Protein AF-A0A7R7VFK6-F1 (afdb_monomer_lite)

Radius of gyration: 16.65 Å; chains: 1; bounding box: 48×35×41 Å

Structure (mmCIF, N/CA/C/O backbone):
data_AF-A0A7R7VFK6-F1
#
_entry.id   AF-A0A7R7VFK6-F1
#
loop_
_atom_site.group_PDB
_atom_site.id
_atom_site.type_symbol
_atom_site.label_atom_id
_atom_site.label_alt_id
_atom_site.label_comp_id
_atom_site.label_asym_id
_atom_site.label_entity_id
_atom_site.label_seq_id
_atom_site.pdbx_PDB_ins_code
_atom_site.Cartn_x
_atom_site.Cartn_y
_atom_site.Cartn_z
_atom_site.occupancy
_atom_site.B_iso_or_equiv
_atom_site.auth_seq_id
_atom_site.auth_comp_id
_atom_site.auth_asym_id
_atom_site.auth_atom_id
_atom_site.pdbx_PDB_model_num
ATOM 1 N N . MET A 1 1 ? -20.010 -0.403 6.940 1.00 90.31 1 MET A N 1
ATOM 2 C CA . MET A 1 1 ? -19.259 -1.648 7.236 1.00 90.31 1 MET A CA 1
ATOM 3 C C . MET A 1 1 ? -19.795 -2.340 8.486 1.00 90.31 1 MET A C 1
ATOM 5 O O . MET A 1 1 ? -20.367 -3.410 8.337 1.00 90.31 1 MET A O 1
ATOM 9 N N . LEU A 1 2 ? -19.713 -1.726 9.674 1.00 92.31 2 LEU A N 1
ATOM 10 C CA . LEU A 1 2 ? -20.151 -2.346 10.939 1.00 92.31 2 LEU A CA 1
ATOM 11 C C . LEU A 1 2 ? -21.608 -2.842 10.951 1.00 92.31 2 LEU A C 1
ATOM 13 O O . LEU A 1 2 ? -21.855 -3.972 11.356 1.00 92.31 2 LEU A O 1
ATOM 17 N N . LEU A 1 3 ? -22.561 -2.043 10.452 1.00 93.56 3 LEU A N 1
ATOM 18 C CA . LEU A 1 3 ? -23.987 -2.422 10.399 1.00 93.56 3 LEU A CA 1
ATOM 19 C C . LEU A 1 3 ? -24.269 -3.663 9.533 1.00 93.56 3 LEU A C 1
ATOM 21 O O . LEU A 1 3 ? -25.333 -4.258 9.637 1.00 93.56 3 LEU A O 1
ATOM 25 N N . HIS A 1 4 ? -23.312 -4.059 8.693 1.00 95.62 4 HIS A N 1
ATOM 26 C CA . HIS A 1 4 ? -23.386 -5.257 7.858 1.00 95.62 4 HIS A CA 1
ATOM 27 C C . HIS A 1 4 ? -22.529 -6.412 8.408 1.00 95.62 4 HIS A C 1
ATOM 29 O O . HIS A 1 4 ? -22.260 -7.364 7.686 1.00 95.62 4 HIS A O 1
ATOM 35 N N . GLY A 1 5 ? -22.071 -6.332 9.664 1.00 96.00 5 GLY A N 1
ATOM 36 C CA . GLY A 1 5 ? -21.340 -7.407 10.346 1.00 96.00 5 GLY A CA 1
ATOM 37 C C . GLY A 1 5 ? -19.836 -7.476 10.055 1.00 96.00 5 GLY A C 1
ATOM 38 O O . GLY A 1 5 ? -19.149 -8.329 10.613 1.00 96.00 5 GLY A O 1
ATOM 39 N N . PHE A 1 6 ? -19.288 -6.581 9.228 1.00 96.81 6 PHE A N 1
ATOM 40 C CA . PHE A 1 6 ? -17.844 -6.520 8.986 1.00 96.81 6 PHE A CA 1
ATOM 41 C C . PHE A 1 6 ? -17.148 -5.821 10.150 1.00 96.81 6 PHE A C 1
ATOM 43 O O . PHE A 1 6 ? -17.307 -4.614 10.330 1.00 96.81 6 PHE A O 1
ATOM 50 N N . THR A 1 7 ? -16.373 -6.578 10.922 1.00 95.50 7 THR A N 1
ATOM 51 C CA . THR A 1 7 ? -15.690 -6.101 12.137 1.00 95.50 7 THR A CA 1
ATOM 52 C C . THR A 1 7 ? -14.202 -5.827 11.934 1.00 95.50 7 THR A C 1
ATOM 54 O O . THR A 1 7 ? -13.598 -5.124 12.742 1.00 95.50 7 THR A O 1
ATOM 57 N N . ILE A 1 8 ? -13.606 -6.344 10.856 1.00 94.88 8 ILE A N 1
ATOM 58 C CA . ILE A 1 8 ? -12.200 -6.143 10.492 1.00 94.88 8 ILE A CA 1
ATOM 59 C C . ILE A 1 8 ? -12.129 -5.855 8.995 1.00 94.88 8 ILE A C 1
ATOM 61 O O . ILE A 1 8 ? -12.734 -6.575 8.200 1.00 94.88 8 ILE A O 1
ATOM 65 N N . VAL A 1 9 ? -11.381 -4.823 8.610 1.00 95.44 9 VAL A N 1
ATOM 66 C CA . VAL A 1 9 ? -11.182 -4.436 7.210 1.00 95.44 9 VAL A CA 1
ATOM 67 C C . VAL A 1 9 ? -9.706 -4.182 6.942 1.00 95.44 9 VAL A C 1
ATOM 69 O O . VAL A 1 9 ? -8.994 -3.610 7.765 1.00 95.44 9 VAL A O 1
ATOM 72 N N . ARG A 1 10 ? -9.251 -4.629 5.771 1.00 95.25 10 ARG A N 1
ATOM 73 C CA . ARG A 1 10 ? -7.906 -4.369 5.268 1.00 95.25 10 ARG A CA 1
ATOM 74 C C . ARG A 1 10 ? -7.982 -3.338 4.143 1.00 95.25 10 ARG A C 1
ATOM 76 O O . ARG A 1 10 ? -8.373 -3.688 3.032 1.00 95.25 10 ARG A O 1
ATOM 83 N N . ASP A 1 11 ? -7.622 -2.098 4.444 1.00 93.31 11 ASP A N 1
ATOM 84 C CA . ASP A 1 11 ? -7.592 -0.995 3.485 1.00 93.31 11 ASP A CA 1
ATOM 85 C C . ASP A 1 11 ? -6.361 -1.100 2.580 1.00 93.31 11 ASP A C 1
ATOM 87 O O . ASP A 1 11 ? -5.235 -1.199 3.063 1.00 93.31 11 ASP A O 1
ATOM 91 N N . THR A 1 12 ? -6.569 -1.104 1.263 1.00 91.44 12 THR A N 1
ATOM 92 C CA . THR A 1 12 ? -5.509 -1.323 0.266 1.00 91.44 12 THR A CA 1
ATOM 93 C C . THR A 1 12 ? -5.032 -0.042 -0.414 1.00 91.44 12 THR A C 1
ATOM 95 O O . THR A 1 12 ? -4.520 -0.115 -1.531 1.00 91.44 12 THR A O 1
ATOM 98 N N . GLY A 1 13 ? -5.219 1.114 0.214 1.00 84.88 13 GLY A N 1
ATOM 99 C CA . GLY A 1 13 ? -4.848 2.401 -0.352 1.00 84.88 13 GLY A CA 1
ATOM 100 C C . GLY A 1 13 ? -5.906 3.438 -0.027 1.00 84.88 13 GLY A C 1
ATOM 101 O O . GLY A 1 13 ? -6.996 3.377 -0.588 1.00 84.88 13 GLY A O 1
ATOM 102 N N . GLY A 1 14 ? -5.568 4.402 0.826 1.00 85.69 14 GLY A N 1
ATOM 103 C CA . GLY A 1 14 ? -6.454 5.512 1.169 1.00 85.69 14 GLY A CA 1
ATOM 104 C C . GLY A 1 14 ? -6.503 5.801 2.661 1.00 85.69 14 GLY A C 1
ATOM 105 O O . GLY A 1 14 ? -6.243 6.940 3.043 1.00 85.69 14 GLY A O 1
ATOM 106 N N . ALA A 1 15 ? -6.808 4.796 3.486 1.00 89.62 15 ALA A N 1
ATOM 107 C CA . ALA A 1 15 ? -6.868 4.981 4.932 1.00 89.62 15 ALA A CA 1
ATOM 108 C C . ALA A 1 15 ? -5.469 5.240 5.505 1.00 89.62 15 ALA A C 1
ATOM 110 O O . ALA A 1 15 ? -4.514 4.517 5.209 1.00 89.62 15 ALA A O 1
ATOM 111 N N . ASP A 1 16 ? -5.368 6.259 6.350 1.00 89.75 16 ASP A N 1
ATOM 112 C CA . ASP A 1 16 ? -4.149 6.625 7.056 1.00 89.75 16 ASP A CA 1
ATOM 113 C C . ASP A 1 16 ? -4.207 6.209 8.534 1.00 89.75 16 ASP A C 1
ATOM 115 O O . ASP A 1 16 ? -5.203 5.677 9.041 1.00 89.75 16 ASP A O 1
ATOM 119 N N . THR A 1 17 ? -3.091 6.427 9.228 1.00 92.50 17 THR A N 1
ATOM 120 C CA . THR A 1 17 ? -2.969 6.121 10.654 1.00 92.50 17 THR A CA 1
ATOM 121 C C . THR A 1 17 ? -3.965 6.919 11.490 1.00 92.50 17 THR A C 1
ATOM 123 O O . THR A 1 17 ? -4.551 6.346 12.405 1.00 92.50 17 THR A O 1
ATOM 126 N N . ALA A 1 18 ? -4.246 8.174 11.126 1.00 92.94 18 ALA A N 1
ATOM 127 C CA . ALA A 1 18 ? -5.200 9.013 11.845 1.00 92.94 18 ALA A CA 1
ATOM 128 C C . ALA A 1 18 ? -6.621 8.426 11.813 1.00 92.94 18 ALA A C 1
ATOM 130 O O . ALA A 1 18 ? -7.289 8.370 12.844 1.00 92.94 18 ALA A O 1
ATOM 131 N N . LEU A 1 19 ? -7.081 7.917 10.662 1.00 93.06 19 LEU A N 1
ATOM 132 C CA . LEU A 1 19 ? -8.379 7.246 10.567 1.00 93.06 19 LEU A CA 1
ATOM 133 C C . LEU A 1 19 ? -8.418 5.954 11.394 1.00 93.06 19 LEU A C 1
ATOM 135 O O . LEU A 1 19 ? -9.415 5.680 12.066 1.00 93.06 19 LEU A O 1
ATOM 139 N N . ARG A 1 20 ? -7.344 5.154 11.359 1.00 94.44 20 ARG A N 1
ATOM 140 C CA . ARG A 1 20 ? -7.237 3.931 12.172 1.00 94.44 20 ARG A CA 1
ATOM 141 C C . ARG A 1 20 ? -7.298 4.253 13.666 1.00 94.44 20 ARG A C 1
ATOM 143 O O . ARG A 1 20 ? -8.027 3.575 14.386 1.00 94.44 20 ARG A O 1
ATOM 150 N N . GLU A 1 21 ? -6.560 5.264 14.113 1.00 95.62 21 GLU A N 1
ATOM 151 C CA . GLU A 1 21 ? -6.517 5.709 15.510 1.00 95.62 21 GLU A CA 1
ATOM 152 C C . GLU A 1 21 ? -7.866 6.265 15.960 1.00 95.62 21 GLU A C 1
ATOM 154 O O . GLU A 1 21 ? -8.398 5.804 16.964 1.00 95.62 21 GLU A O 1
ATOM 159 N N . ALA A 1 22 ? -8.502 7.130 15.165 1.00 96.44 22 ALA A N 1
ATOM 160 C CA . ALA A 1 22 ? -9.825 7.663 15.483 1.00 96.44 22 ALA A CA 1
ATOM 161 C C . ALA A 1 22 ? -10.890 6.561 15.647 1.00 96.44 22 ALA A C 1
ATOM 163 O O . ALA A 1 22 ? -11.784 6.673 16.489 1.00 96.44 22 ALA A O 1
ATOM 164 N N . ILE A 1 23 ? -10.801 5.476 14.869 1.00 95.88 23 ILE A N 1
ATOM 165 C CA . ILE A 1 23 ? -11.674 4.306 15.042 1.00 95.88 23 ILE A CA 1
ATOM 166 C C . ILE A 1 23 ? -11.285 3.503 16.291 1.00 95.88 23 ILE A C 1
ATOM 168 O O . ILE A 1 23 ? -12.166 3.081 17.039 1.00 95.88 23 ILE A O 1
ATOM 172 N N . ALA A 1 24 ? -9.989 3.289 16.533 1.00 94.62 24 ALA A N 1
ATOM 173 C CA . ALA A 1 24 ? -9.497 2.534 17.687 1.00 94.62 24 ALA A CA 1
ATOM 174 C C . ALA A 1 24 ? -9.820 3.218 19.028 1.00 94.62 24 ALA A C 1
ATOM 176 O O . ALA A 1 24 ? -10.132 2.537 20.002 1.00 94.62 24 ALA A O 1
ATOM 177 N N . GLU A 1 25 ? -9.800 4.550 19.060 1.00 96.94 25 GLU A N 1
ATOM 178 C CA . GLU A 1 25 ? -10.171 5.383 20.209 1.00 96.94 25 GLU A CA 1
ATOM 179 C C . GLU A 1 25 ? -11.693 5.542 20.372 1.00 96.94 25 GLU A C 1
ATOM 181 O O . GLU A 1 25 ? -12.162 6.100 21.362 1.00 96.94 25 GLU A O 1
ATOM 186 N N . GLY A 1 26 ? -12.487 5.050 19.415 1.00 95.19 26 GLY A N 1
ATOM 187 C CA . GLY A 1 26 ? -13.947 5.140 19.449 1.00 95.19 26 GLY A CA 1
ATOM 188 C C . GLY A 1 26 ? -14.509 6.520 19.095 1.00 95.19 26 GLY A C 1
ATOM 189 O O . GLY A 1 26 ? -15.702 6.750 19.290 1.00 95.19 26 GLY A O 1
ATOM 190 N N . LEU A 1 27 ? -13.690 7.426 18.545 1.00 96.75 27 LEU A N 1
ATOM 191 C CA . LEU A 1 27 ? -14.131 8.740 18.060 1.00 96.75 27 LEU A CA 1
ATOM 192 C C . LEU A 1 27 ? -15.043 8.613 16.833 1.00 96.75 27 LEU A C 1
ATOM 194 O O . LEU A 1 27 ? -15.953 9.419 16.641 1.00 96.75 27 LEU A O 1
ATOM 198 N N . ILE A 1 28 ? -14.803 7.595 16.000 1.00 94.38 28 ILE A N 1
ATOM 199 C CA . ILE A 1 28 ? -15.599 7.286 14.809 1.00 94.38 28 ILE A CA 1
ATOM 200 C C . ILE A 1 28 ? -16.004 5.805 14.852 1.00 94.38 28 ILE A C 1
ATOM 202 O O . ILE A 1 28 ? -15.135 4.942 14.983 1.00 94.38 28 ILE A O 1
ATOM 206 N N . PRO A 1 29 ? -17.296 5.458 14.690 1.00 94.62 29 PRO A N 1
ATOM 207 C CA . PRO A 1 29 ? -17.708 4.061 14.627 1.00 94.62 29 PRO A CA 1
ATOM 208 C C . PRO A 1 29 ? -17.189 3.406 13.338 1.00 94.62 29 PRO A C 1
ATOM 210 O O . PRO A 1 29 ? -17.646 3.715 12.236 1.00 94.62 29 PRO A O 1
ATOM 213 N N . GLY A 1 30 ? -16.267 2.453 13.470 1.00 94.81 30 GLY A N 1
ATOM 214 C CA . GLY A 1 30 ? -15.690 1.729 12.338 1.00 94.81 30 GLY A CA 1
ATOM 215 C C . GLY A 1 30 ? -15.188 0.325 12.694 1.00 94.81 30 GLY A C 1
ATOM 216 O O . GLY A 1 30 ? -15.027 -0.001 13.870 1.00 94.81 30 GLY A O 1
ATOM 217 N N . PRO A 1 31 ? -14.979 -0.546 11.691 1.00 96.31 31 PRO A N 1
ATOM 218 C CA . PRO A 1 31 ? -14.312 -1.826 11.903 1.00 96.31 31 PRO A CA 1
ATOM 219 C C . PRO A 1 31 ? -12.839 -1.609 12.246 1.00 96.31 31 PRO A C 1
ATOM 221 O O . PRO A 1 31 ? -12.244 -0.606 11.860 1.00 96.31 31 PRO A O 1
ATOM 224 N N . ARG A 1 32 ? -12.209 -2.597 12.883 1.00 95.31 32 ARG A N 1
ATOM 225 C CA . ARG A 1 32 ? -10.760 -2.579 13.095 1.00 95.31 32 ARG A CA 1
ATOM 226 C C . ARG A 1 32 ? -10.037 -2.551 11.747 1.00 95.31 32 ARG A C 1
ATOM 228 O O . ARG A 1 32 ? -10.265 -3.431 10.912 1.00 95.31 32 ARG A O 1
ATOM 235 N N . LEU A 1 33 ? -9.170 -1.560 11.551 1.00 94.44 33 LEU A N 1
ATOM 236 C CA . LEU A 1 33 ? -8.465 -1.345 10.290 1.00 94.44 33 LEU A CA 1
ATOM 237 C C . LEU A 1 33 ? -7.042 -1.901 10.322 1.00 94.44 33 LEU A C 1
ATOM 239 O O . LEU A 1 33 ? -6.300 -1.675 11.274 1.00 94.44 33 LEU A O 1
ATOM 243 N N . PHE A 1 34 ? -6.673 -2.572 9.233 1.00 94.69 34 PHE A N 1
ATOM 244 C CA . PHE A 1 34 ? -5.288 -2.759 8.812 1.00 94.69 34 PHE A CA 1
ATOM 245 C C . PHE A 1 34 ? -5.064 -1.934 7.553 1.00 94.69 34 PHE A C 1
ATOM 247 O O . PHE A 1 34 ? -5.797 -2.122 6.581 1.00 94.69 34 PHE A O 1
ATOM 254 N N . ILE A 1 35 ? -4.077 -1.050 7.551 1.00 93.94 35 ILE A N 1
ATOM 255 C CA . ILE A 1 35 ? -3.916 -0.043 6.498 1.00 93.94 35 ILE A CA 1
ATOM 256 C C . ILE A 1 35 ? -2.660 -0.288 5.666 1.00 93.94 35 ILE A C 1
ATOM 258 O O . ILE A 1 35 ? -1.627 -0.707 6.188 1.00 93.94 35 ILE A O 1
ATOM 262 N N . ALA A 1 36 ? -2.748 -0.016 4.364 1.00 90.38 36 ALA A N 1
ATOM 263 C CA . ALA A 1 36 ? -1.589 0.008 3.475 1.00 90.38 36 ALA A CA 1
ATOM 264 C C . ALA A 1 36 ? -0.923 1.389 3.371 1.00 90.38 36 ALA A C 1
ATOM 266 O O . ALA A 1 36 ? 0.137 1.494 2.761 1.00 90.38 36 ALA A O 1
ATOM 267 N N . GLY A 1 37 ? -1.565 2.441 3.893 1.00 89.81 37 GLY A N 1
ATOM 268 C CA . GLY A 1 37 ? -1.216 3.818 3.554 1.00 89.81 37 GLY A CA 1
ATOM 269 C C . GLY A 1 37 ? -1.549 4.098 2.089 1.00 89.81 37 GLY A C 1
ATOM 270 O O . GLY A 1 37 ? -2.694 3.927 1.657 1.00 89.81 37 GLY A O 1
ATOM 271 N N . LYS A 1 38 ? -0.554 4.505 1.302 1.00 91.00 38 LYS A N 1
ATOM 272 C CA . LYS A 1 38 ? -0.663 4.640 -0.156 1.00 91.00 38 LYS A CA 1
ATOM 273 C C . LYS A 1 38 ? -0.168 3.375 -0.854 1.00 91.00 38 LYS A C 1
ATOM 275 O O . LYS A 1 38 ? 0.930 2.889 -0.600 1.00 91.00 38 LYS A O 1
ATOM 280 N N . ALA A 1 39 ? -0.941 2.875 -1.817 1.00 91.50 39 ALA A N 1
ATOM 281 C CA . ALA A 1 39 ? -0.458 1.821 -2.704 1.00 91.50 39 ALA A CA 1
ATOM 282 C C . ALA A 1 39 ? 0.709 2.321 -3.578 1.00 91.50 39 ALA A C 1
ATOM 284 O O . ALA A 1 39 ? 0.761 3.491 -3.945 1.00 91.50 39 ALA A O 1
ATOM 285 N N . LEU A 1 40 ? 1.631 1.441 -3.954 1.00 91.94 40 LEU A N 1
ATOM 286 C CA . LEU A 1 40 ? 2.748 1.775 -4.836 1.00 91.94 40 LEU A CA 1
ATOM 287 C C . LEU A 1 40 ? 2.393 1.448 -6.286 1.00 91.94 40 LEU A C 1
ATOM 289 O O . LEU A 1 40 ? 1.930 0.344 -6.588 1.00 91.94 40 LEU A O 1
ATOM 293 N N . SER A 1 41 ? 2.622 2.400 -7.184 1.00 91.12 41 SER A N 1
ATOM 294 C CA . SER A 1 41 ? 2.405 2.261 -8.625 1.00 91.12 41 SER A CA 1
ATOM 295 C C . SER A 1 41 ? 3.606 2.799 -9.395 1.00 91.12 41 SER A C 1
ATOM 297 O O . SER A 1 41 ? 4.265 3.727 -8.940 1.00 91.12 41 SER A O 1
ATOM 299 N N . GLN A 1 42 ? 3.873 2.265 -10.583 1.00 89.12 42 GLN A N 1
ATOM 300 C CA . GLN A 1 42 ? 4.818 2.885 -11.515 1.00 89.12 42 GLN A CA 1
ATOM 301 C C . GLN A 1 42 ? 4.162 4.053 -12.270 1.00 89.12 42 GLN A C 1
ATOM 303 O O . GLN A 1 42 ? 2.933 4.195 -12.263 1.00 89.12 42 GLN A O 1
ATOM 308 N N . THR A 1 43 ? 4.971 4.864 -12.954 1.00 87.94 43 THR A N 1
ATOM 309 C CA . THR A 1 43 ? 4.479 5.889 -13.891 1.00 87.94 43 THR A CA 1
ATOM 310 C C . THR A 1 43 ? 3.669 5.241 -15.014 1.00 87.94 43 THR A C 1
ATOM 312 O O . THR A 1 43 ? 4.088 4.234 -15.582 1.00 87.94 43 THR A O 1
ATOM 315 N N . GLY A 1 44 ? 2.497 5.801 -15.319 1.00 83.31 44 GLY A N 1
ATOM 316 C CA . GLY A 1 44 ? 1.531 5.214 -16.255 1.00 83.31 44 GLY A CA 1
ATOM 317 C C . GLY A 1 44 ? 0.878 3.922 -15.747 1.00 83.31 44 GLY A C 1
ATOM 318 O O . GLY A 1 44 ? 0.205 3.235 -16.510 1.00 83.31 44 GLY A O 1
ATOM 319 N N . GLY A 1 45 ? 1.100 3.567 -14.478 1.00 83.38 45 GLY A N 1
ATOM 320 C CA . GLY A 1 45 ? 0.544 2.377 -13.850 1.00 83.38 45 GLY A CA 1
ATOM 321 C C . GLY A 1 45 ? -0.883 2.564 -13.333 1.00 83.38 45 GLY A C 1
ATOM 322 O O . GLY A 1 45 ? -1.498 3.618 -13.466 1.00 83.38 45 GLY A O 1
ATOM 323 N N . HIS A 1 46 ? -1.422 1.531 -12.686 1.00 85.50 46 HIS A N 1
ATOM 324 C CA . HIS A 1 46 ? -2.820 1.503 -12.249 1.00 85.50 46 HIS A CA 1
ATOM 325 C C . HIS A 1 46 ? -3.121 2.549 -11.162 1.00 85.50 46 HIS A C 1
ATOM 327 O O . HIS A 1 46 ? -4.232 3.065 -11.099 1.00 85.50 46 HIS A O 1
ATOM 333 N N . GLY A 1 47 ? -2.137 2.892 -10.330 1.00 80.19 47 GLY A N 1
ATOM 334 C CA . GLY A 1 47 ? -2.259 3.946 -9.321 1.00 80.19 47 GLY A CA 1
ATOM 335 C C . GLY A 1 47 ? -1.832 5.334 -9.805 1.00 80.19 47 GLY A C 1
ATOM 336 O O . GLY A 1 47 ? -1.789 6.259 -8.997 1.00 80.19 47 GLY A O 1
ATOM 337 N N . ASP A 1 48 ? -1.484 5.486 -11.084 1.00 82.69 48 ASP A N 1
ATOM 338 C CA . ASP A 1 48 ? -1.119 6.771 -11.669 1.00 82.69 48 ASP A CA 1
ATOM 339 C C . ASP A 1 48 ? -2.331 7.410 -12.356 1.00 82.69 48 ASP A C 1
ATOM 341 O O . ASP A 1 48 ? -2.654 7.120 -13.507 1.00 82.69 48 ASP A O 1
ATOM 345 N N . PHE A 1 49 ? -3.019 8.281 -11.620 1.00 75.38 49 PHE A N 1
ATOM 346 C CA . PHE A 1 49 ? -4.223 8.969 -12.091 1.00 75.38 49 PHE A CA 1
ATOM 347 C C . PHE A 1 49 ? -3.932 10.274 -12.844 1.00 75.38 49 PHE A C 1
ATOM 349 O O . PHE A 1 49 ? -4.856 11.037 -13.122 1.00 75.38 49 PHE A O 1
ATOM 356 N N . ARG A 1 50 ? -2.664 10.563 -13.160 1.00 73.06 50 ARG A N 1
ATOM 357 C CA . ARG A 1 50 ? -2.300 11.757 -13.930 1.00 73.06 50 ARG A CA 1
ATOM 358 C C . ARG A 1 50 ? -2.778 11.608 -15.376 1.00 73.06 50 ARG A C 1
ATOM 360 O O . ARG A 1 50 ? -2.595 10.562 -15.997 1.00 73.06 50 ARG A O 1
ATOM 367 N N . GLY A 1 51 ? -3.381 12.665 -15.919 1.00 65.44 51 GLY A N 1
ATOM 368 C CA . GLY A 1 51 ? -3.757 12.724 -17.331 1.00 65.44 51 GLY A CA 1
ATOM 369 C C . GLY A 1 51 ? -2.542 12.779 -18.265 1.00 65.44 51 GLY A C 1
ATOM 370 O O . GLY A 1 51 ? -1.421 13.054 -17.844 1.00 65.44 51 GLY A O 1
ATOM 371 N N . SER A 1 52 ? -2.766 12.562 -19.566 1.00 65.00 52 SER A N 1
ATOM 372 C CA . SER A 1 52 ? -1.716 12.669 -20.599 1.00 65.00 52 SER A CA 1
ATOM 373 C C . SER A 1 52 ? -1.193 14.096 -20.805 1.00 65.00 52 SER A C 1
ATOM 375 O O . SER A 1 52 ? -0.160 14.286 -21.442 1.00 65.00 52 SER A O 1
ATOM 377 N N . TYR A 1 53 ? -1.901 15.093 -20.275 1.00 62.06 53 TYR A N 1
ATOM 378 C CA . TYR A 1 53 ? -1.465 16.482 -20.239 1.00 62.06 53 TYR A CA 1
ATOM 379 C C . TYR A 1 53 ? -0.939 16.811 -18.842 1.00 62.06 53 TYR A C 1
ATOM 381 O O . TYR A 1 53 ? -1.524 16.341 -17.864 1.00 62.06 53 TYR A O 1
ATOM 389 N N . PRO A 1 54 ? 0.128 17.621 -18.726 1.00 57.19 54 PRO A N 1
ATOM 390 C CA . PRO A 1 54 ? 0.630 18.043 -17.429 1.00 57.19 54 PRO A CA 1
ATOM 391 C C . PRO A 1 54 ? -0.462 18.836 -16.708 1.00 57.19 54 PRO A C 1
ATOM 393 O O . PRO A 1 54 ? -0.736 19.989 -17.041 1.00 57.19 54 PRO A O 1
ATOM 396 N N . GLU A 1 55 ? -1.108 18.213 -15.724 1.00 58.38 55 GLU A N 1
ATOM 397 C CA . GLU A 1 55 ? -1.896 18.960 -14.758 1.00 58.38 55 GLU A CA 1
ATOM 398 C C . GLU A 1 55 ? -0.934 19.830 -13.952 1.00 58.38 55 GLU A C 1
ATOM 400 O O . GLU A 1 55 ? 0.136 19.385 -13.532 1.00 58.38 55 GLU A O 1
ATOM 405 N N . SER A 1 56 ? -1.309 21.091 -13.747 1.00 50.69 56 SER A N 1
ATOM 406 C CA . SER A 1 56 ? -0.614 21.976 -12.816 1.00 50.69 56 SER A CA 1
ATOM 407 C C . SER A 1 56 ? -0.434 21.243 -11.488 1.00 50.69 56 SER A C 1
ATOM 409 O O . SER A 1 56 ? -1.430 20.743 -10.955 1.00 50.69 56 SER A O 1
ATOM 411 N N . GLU A 1 57 ? 0.803 21.183 -10.977 1.00 50.69 57 GLU A N 1
ATOM 412 C CA . GLU A 1 57 ? 1.149 20.597 -9.680 1.00 50.69 57 GLU A CA 1
ATOM 413 C C . GLU A 1 57 ? 0.364 21.288 -8.556 1.00 50.69 57 GLU A C 1
ATOM 415 O O . GLU A 1 57 ? 0.870 22.149 -7.836 1.00 50.69 57 GLU A O 1
ATOM 420 N N . HIS A 1 58 ? -0.896 20.913 -8.364 1.00 45.47 58 HIS A N 1
ATOM 421 C CA . HIS A 1 58 ? -1.647 21.284 -7.184 1.00 45.47 58 HIS A CA 1
ATOM 422 C C . HIS A 1 58 ? -1.139 20.404 -6.047 1.00 45.47 58 HIS A C 1
ATOM 424 O O . HIS A 1 58 ? -1.800 19.456 -5.620 1.00 45.47 58 HIS A O 1
ATOM 430 N N . LYS A 1 59 ? 0.048 20.742 -5.531 1.00 45.19 59 LYS A N 1
ATOM 431 C CA . LYS A 1 59 ? 0.424 20.420 -4.157 1.00 45.19 59 LYS A CA 1
ATOM 432 C C . LYS A 1 59 ? -0.590 21.130 -3.268 1.00 45.19 59 LYS A C 1
ATOM 434 O O . LYS A 1 59 ? -0.401 22.275 -2.869 1.00 45.19 59 LYS A O 1
ATOM 439 N N . ARG A 1 60 ? -1.731 20.478 -3.040 1.00 45.03 60 ARG A N 1
ATOM 440 C CA . ARG A 1 60 ? -2.737 20.958 -2.096 1.00 45.03 60 ARG A CA 1
ATOM 441 C C . ARG A 1 60 ? -2.051 21.097 -0.740 1.00 45.03 60 ARG A C 1
ATOM 443 O O . ARG A 1 60 ? -1.215 20.264 -0.378 1.00 45.03 60 ARG A O 1
ATOM 450 N N . CYS A 1 61 ? -2.343 22.195 -0.046 1.00 34.03 61 CYS A N 1
ATOM 451 C CA . CYS A 1 61 ? -1.720 22.546 1.225 1.00 34.03 61 CYS A CA 1
ATOM 452 C C . CYS A 1 61 ? -1.695 21.322 2.154 1.00 34.03 61 CYS A C 1
ATOM 454 O O . CYS A 1 61 ? -2.744 20.761 2.457 1.00 34.03 61 CYS A O 1
ATOM 456 N N . GLY A 1 62 ? -0.496 20.886 2.554 1.00 43.34 62 GLY A N 1
ATOM 457 C CA . GLY A 1 62 ? -0.302 19.731 3.436 1.00 43.34 62 GLY A CA 1
ATOM 458 C C . GLY A 1 62 ? 0.208 18.447 2.775 1.00 43.34 62 GLY A C 1
ATOM 459 O O . GLY A 1 62 ? 0.293 17.438 3.463 1.00 43.34 62 GLY A O 1
ATOM 460 N N . GLY A 1 63 ? 0.537 18.435 1.476 1.00 42.59 63 GLY A N 1
ATOM 461 C CA . GLY A 1 63 ? 1.219 17.295 0.829 1.00 42.59 63 GLY A CA 1
ATOM 462 C C . GLY A 1 63 ? 0.378 16.016 0.689 1.00 42.59 63 GLY A C 1
ATOM 463 O O . GLY A 1 63 ? 0.831 15.040 0.096 1.00 42.59 63 GLY A O 1
ATOM 464 N N . HIS A 1 64 ? -0.863 16.027 1.175 1.00 44.06 64 HIS A N 1
ATOM 465 C CA . HIS A 1 64 ? -1.801 14.923 1.047 1.00 44.06 64 HIS A CA 1
ATOM 466 C C . HIS A 1 64 ? -2.402 14.940 -0.357 1.00 44.06 64 HIS A C 1
ATOM 468 O O . HIS A 1 64 ? -3.365 15.654 -0.645 1.00 44.06 64 HIS A O 1
ATOM 474 N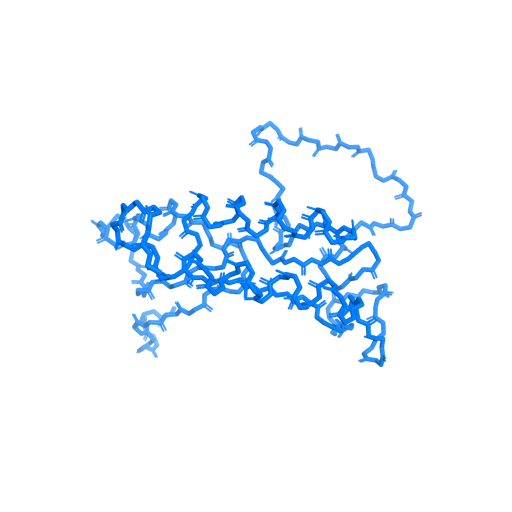 N . SER A 1 65 ? -1.827 14.141 -1.253 1.00 49.56 65 SER A N 1
ATOM 475 C CA . SER A 1 65 ? -2.529 13.781 -2.478 1.00 49.56 65 SER A CA 1
ATOM 476 C C . SER A 1 65 ? -3.731 12.902 -2.095 1.00 49.56 65 SER A C 1
ATOM 478 O O . SER A 1 65 ? -3.539 11.891 -1.405 1.00 49.56 65 SER A O 1
ATOM 480 N N . PRO A 1 66 ? -4.966 13.222 -2.536 1.00 54.69 66 PRO A N 1
ATOM 481 C CA . PRO A 1 66 ? -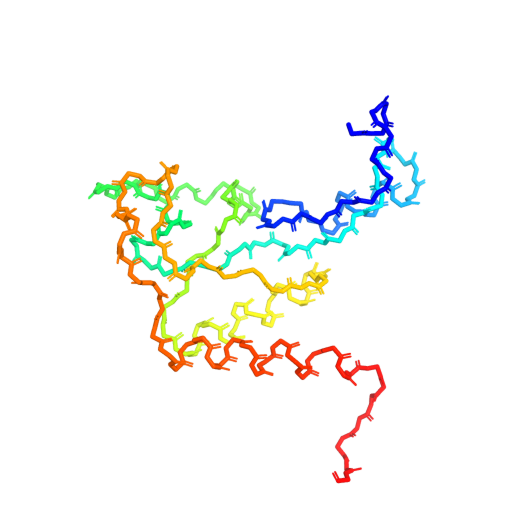6.132 12.354 -2.344 1.00 54.69 66 PRO A CA 1
ATOM 482 C C . PRO A 1 66 ? -6.012 11.033 -3.125 1.00 54.69 66 PRO A C 1
ATOM 484 O O . PRO A 1 66 ? -6.933 10.224 -3.121 1.00 54.69 66 PRO A O 1
ATOM 487 N N . SER A 1 67 ? -4.884 10.804 -3.800 1.00 70.19 67 SER A N 1
ATOM 488 C CA . SER A 1 67 ? -4.596 9.574 -4.518 1.00 70.19 67 SER A CA 1
ATOM 489 C C . SER A 1 67 ? -4.554 8.370 -3.578 1.00 70.19 67 SER A C 1
ATOM 491 O O . SER A 1 67 ? -3.932 8.417 -2.519 1.00 70.19 67 SER A O 1
ATOM 493 N N . LEU A 1 68 ? -5.171 7.263 -3.989 1.00 82.44 68 LEU A N 1
ATOM 494 C CA . LEU A 1 68 ? -5.092 5.963 -3.305 1.00 82.44 68 LEU A CA 1
ATOM 495 C C . LEU A 1 68 ? -3.681 5.352 -3.397 1.00 82.44 68 LEU A C 1
ATOM 497 O O . LEU A 1 68 ? -3.360 4.398 -2.688 1.00 82.44 68 LEU A O 1
ATOM 501 N N . ALA A 1 69 ? -2.841 5.906 -4.274 1.00 86.12 69 ALA A N 1
ATOM 502 C CA . ALA A 1 69 ? -1.508 5.420 -4.573 1.00 86.12 69 ALA A CA 1
ATOM 503 C C . ALA A 1 69 ? -0.477 6.552 -4.700 1.00 86.12 69 ALA A C 1
ATOM 505 O O . ALA A 1 69 ? -0.808 7.705 -4.981 1.00 86.12 69 ALA A O 1
ATOM 506 N N . ARG A 1 70 ? 0.795 6.203 -4.537 1.00 88.19 70 ARG A N 1
ATOM 507 C CA . ARG A 1 70 ? 1.949 7.035 -4.877 1.00 88.19 70 ARG A CA 1
ATOM 508 C C . ARG A 1 70 ? 2.723 6.386 -6.016 1.00 88.19 70 ARG A C 1
ATOM 510 O O . ARG A 1 70 ? 2.762 5.159 -6.134 1.00 88.19 70 ARG A O 1
ATOM 517 N N . VAL A 1 71 ? 3.335 7.225 -6.843 1.00 89.94 71 VAL A N 1
ATOM 518 C CA . VAL A 1 71 ? 4.177 6.771 -7.947 1.00 89.94 71 VAL A CA 1
ATOM 519 C C . VAL A 1 71 ? 5.615 6.604 -7.458 1.00 89.94 71 VAL A C 1
ATOM 521 O O . VAL A 1 71 ? 6.135 7.491 -6.784 1.00 89.94 71 VAL A O 1
ATOM 524 N N . CYS A 1 72 ? 6.242 5.478 -7.787 1.00 91.38 72 CYS A N 1
ATOM 525 C CA . CYS A 1 72 ? 7.665 5.220 -7.573 1.00 91.38 72 CYS A CA 1
ATOM 526 C C . CYS A 1 72 ? 8.229 4.432 -8.759 1.00 91.38 72 CYS A C 1
ATOM 528 O O . CYS A 1 72 ? 7.600 3.479 -9.226 1.00 91.38 72 CYS A O 1
ATOM 530 N N . VAL A 1 73 ? 9.401 4.831 -9.248 1.00 89.88 73 VAL A N 1
ATOM 531 C CA . VAL A 1 73 ? 10.066 4.222 -10.402 1.00 89.88 73 VAL A CA 1
ATOM 532 C C . VAL A 1 73 ? 11.512 3.887 -10.057 1.00 89.88 73 VAL A C 1
ATOM 534 O O . VAL A 1 73 ? 12.279 4.712 -9.571 1.00 89.88 73 VAL A O 1
ATOM 537 N N . GLY A 1 74 ? 11.904 2.653 -10.343 1.00 94.56 74 GLY A N 1
ATOM 538 C CA . GLY A 1 74 ? 13.213 2.120 -10.021 1.00 94.56 74 GLY A CA 1
ATOM 539 C C . GLY A 1 74 ? 13.304 1.599 -8.589 1.00 94.56 74 GLY A C 1
ATOM 540 O O . GLY A 1 74 ? 12.561 1.981 -7.679 1.00 94.56 74 GLY A O 1
ATOM 541 N N . VAL A 1 75 ? 14.281 0.715 -8.380 1.00 96.75 75 VAL A N 1
ATOM 542 C CA . VAL A 1 75 ? 14.545 0.083 -7.082 1.00 96.75 75 VAL A CA 1
ATOM 543 C C . VAL A 1 75 ? 14.742 1.113 -5.956 1.00 96.75 75 VAL A C 1
ATOM 545 O O . VAL A 1 75 ? 14.076 0.963 -4.932 1.00 96.75 75 VAL A O 1
ATOM 548 N N . PRO A 1 76 ? 15.571 2.172 -6.094 1.00 96.81 76 PRO A N 1
ATOM 549 C CA . PRO A 1 76 ? 15.798 3.120 -4.999 1.00 96.81 76 PRO A CA 1
ATOM 550 C C . PRO A 1 76 ? 14.522 3.828 -4.529 1.00 96.81 76 PRO A C 1
ATOM 552 O O . PRO A 1 76 ? 14.304 3.969 -3.325 1.00 96.81 76 PRO A O 1
ATOM 555 N N . GLU A 1 77 ? 13.656 4.233 -5.460 1.00 94.94 77 GLU A N 1
ATOM 556 C CA . GLU A 1 77 ? 12.394 4.888 -5.114 1.00 94.94 77 GLU A CA 1
ATOM 557 C C . GLU A 1 77 ? 11.411 3.917 -4.466 1.00 94.94 77 GLU A C 1
ATOM 559 O O . GLU A 1 77 ? 10.770 4.281 -3.484 1.00 94.94 77 GLU A O 1
ATOM 564 N N . CYS A 1 78 ? 11.327 2.673 -4.953 1.00 94.75 78 CYS A N 1
ATOM 565 C CA . CYS A 1 78 ? 10.493 1.642 -4.334 1.00 94.75 78 CYS A CA 1
ATOM 566 C C . CYS A 1 78 ? 10.916 1.377 -2.881 1.00 94.75 78 CYS A C 1
ATOM 568 O O . CYS A 1 78 ? 10.070 1.288 -1.994 1.00 94.75 78 CYS A O 1
ATOM 570 N N . LEU A 1 79 ? 12.226 1.303 -2.613 1.00 95.44 79 LEU A N 1
ATOM 571 C CA . LEU A 1 79 ? 12.761 1.125 -1.259 1.00 95.44 79 LEU A CA 1
ATOM 572 C C . LEU A 1 79 ? 12.371 2.281 -0.331 1.00 95.44 79 LEU A C 1
ATOM 574 O O . LEU A 1 79 ? 11.936 2.045 0.797 1.00 95.44 79 LEU A O 1
ATOM 578 N N . ASN A 1 80 ? 12.525 3.520 -0.802 1.00 95.00 80 ASN A N 1
ATOM 579 C CA . ASN A 1 80 ? 12.154 4.706 -0.033 1.00 95.00 80 ASN A CA 1
ATOM 580 C C . ASN A 1 80 ? 10.645 4.753 0.207 1.00 95.00 80 ASN A C 1
ATOM 582 O O . ASN A 1 80 ? 10.222 4.941 1.340 1.00 95.00 80 ASN A O 1
ATOM 586 N N . ALA A 1 81 ? 9.836 4.481 -0.819 1.00 93.94 81 ALA A N 1
ATOM 587 C CA . ALA A 1 81 ? 8.387 4.466 -0.694 1.00 93.94 81 ALA A CA 1
ATOM 588 C C . ALA A 1 81 ? 7.908 3.426 0.328 1.00 93.94 81 ALA A C 1
ATOM 590 O O . ALA A 1 81 ? 7.095 3.749 1.185 1.00 93.94 81 ALA A O 1
ATOM 591 N N . VAL A 1 82 ? 8.460 2.208 0.310 1.00 94.44 82 VAL A N 1
ATOM 592 C CA . VAL A 1 82 ? 8.147 1.186 1.322 1.00 94.44 82 VAL A CA 1
ATOM 593 C C . VAL A 1 82 ? 8.472 1.678 2.729 1.00 94.44 82 VAL A C 1
ATOM 595 O O . VAL A 1 82 ? 7.639 1.562 3.625 1.00 94.44 82 VAL A O 1
ATOM 598 N N . ARG A 1 83 ? 9.672 2.232 2.934 1.00 94.62 83 ARG A N 1
ATOM 599 C CA . ARG A 1 83 ? 10.104 2.739 4.244 1.00 94.62 83 ARG A CA 1
ATOM 600 C C . ARG A 1 83 ? 9.224 3.884 4.729 1.00 94.62 83 ARG A C 1
ATOM 602 O O . ARG A 1 83 ? 8.862 3.892 5.900 1.00 94.62 83 ARG A O 1
ATOM 609 N N . ASP A 1 84 ? 8.856 4.796 3.838 1.00 93.25 84 ASP A N 1
ATOM 610 C CA . ASP A 1 84 ? 7.980 5.922 4.146 1.00 93.25 84 ASP A CA 1
ATOM 611 C C . ASP A 1 84 ? 6.583 5.454 4.565 1.00 93.25 84 ASP A C 1
ATOM 613 O O . ASP A 1 84 ? 6.048 5.957 5.549 1.00 93.25 84 ASP A O 1
ATOM 617 N N . GLU A 1 85 ? 5.969 4.509 3.843 1.00 92.50 85 GLU A N 1
ATOM 618 C CA . GLU A 1 85 ? 4.629 4.013 4.195 1.00 92.50 85 GLU A CA 1
ATOM 619 C C . GLU A 1 85 ? 4.648 3.274 5.540 1.00 92.50 85 GLU A C 1
ATOM 621 O O . GLU A 1 85 ? 3.771 3.470 6.381 1.00 92.50 85 GLU A O 1
ATOM 626 N N . LEU A 1 86 ? 5.686 2.473 5.794 1.00 92.62 86 LEU A N 1
ATOM 627 C CA . LEU A 1 86 ? 5.866 1.801 7.084 1.00 92.62 86 LEU A CA 1
ATOM 628 C C . LEU A 1 86 ? 6.107 2.798 8.219 1.00 92.62 86 LEU A C 1
ATOM 630 O O . LEU A 1 86 ? 5.536 2.642 9.296 1.00 92.62 86 LEU A O 1
ATOM 634 N N . HIS A 1 87 ? 6.916 3.835 7.982 1.00 91.38 87 HIS A N 1
ATOM 635 C CA . HIS A 1 87 ? 7.154 4.906 8.948 1.00 91.38 87 HIS A CA 1
ATOM 636 C C . HIS A 1 87 ? 5.865 5.665 9.284 1.00 91.38 87 HIS A C 1
ATOM 638 O O . HIS A 1 87 ? 5.620 5.971 10.447 1.00 91.38 87 HIS A O 1
ATOM 644 N N . GLN A 1 88 ? 5.012 5.899 8.285 1.00 89.19 88 GLN A N 1
ATOM 645 C CA . GLN A 1 88 ? 3.687 6.502 8.458 1.00 89.19 88 GLN A CA 1
ATOM 646 C C . GLN A 1 88 ? 2.674 5.567 9.140 1.00 89.19 88 GLN A C 1
ATOM 648 O O . GLN A 1 88 ? 1.560 5.997 9.437 1.00 89.19 88 GLN A O 1
ATOM 653 N N . GLY A 1 89 ? 3.044 4.314 9.423 1.00 90.81 89 GLY A N 1
ATOM 654 C CA . GLY A 1 89 ? 2.251 3.371 10.207 1.00 90.81 89 GLY A CA 1
ATOM 655 C C . GLY A 1 89 ? 1.486 2.328 9.392 1.00 90.81 89 GLY A C 1
ATOM 656 O O . GLY A 1 89 ? 0.552 1.733 9.936 1.00 90.81 89 GLY A O 1
ATOM 657 N N . ALA A 1 90 ? 1.849 2.087 8.126 1.00 92.25 90 ALA A N 1
ATOM 658 C CA . ALA A 1 90 ? 1.255 1.023 7.317 1.00 92.25 90 ALA A CA 1
ATOM 659 C C . ALA A 1 90 ? 1.504 -0.376 7.917 1.00 92.25 90 ALA A C 1
ATOM 661 O O . ALA A 1 90 ? 2.625 -0.745 8.261 1.00 92.25 90 ALA A O 1
ATOM 662 N N . ASP A 1 91 ? 0.455 -1.196 7.976 1.00 92.81 91 ASP A N 1
ATOM 663 C CA . ASP A 1 91 ? 0.507 -2.583 8.454 1.00 92.81 91 ASP A CA 1
ATOM 664 C C . ASP A 1 91 ? 1.034 -3.551 7.381 1.00 92.81 91 ASP A C 1
ATOM 666 O O . ASP A 1 91 ? 1.489 -4.667 7.666 1.00 92.81 91 ASP A O 1
ATOM 670 N N . PHE A 1 92 ? 0.918 -3.170 6.110 1.00 93.75 92 PHE A N 1
ATOM 671 C CA . PHE A 1 92 ? 1.383 -3.943 4.965 1.00 93.75 92 PHE A CA 1
ATOM 672 C C . PHE A 1 92 ? 1.606 -3.039 3.754 1.00 93.75 92 PHE A C 1
ATOM 674 O O . PHE A 1 92 ? 1.085 -1.936 3.689 1.00 93.75 92 PHE A O 1
ATOM 681 N N . ILE A 1 93 ? 2.348 -3.534 2.767 1.00 94.94 93 ILE A N 1
ATOM 682 C CA . ILE A 1 93 ? 2.579 -2.814 1.514 1.00 94.94 93 ILE A CA 1
ATOM 683 C C . ILE A 1 93 ? 1.661 -3.364 0.429 1.00 94.94 93 ILE A C 1
ATOM 685 O O . ILE A 1 93 ? 1.574 -4.579 0.225 1.00 94.94 93 ILE A O 1
ATOM 689 N N . LYS A 1 94 ? 0.996 -2.461 -0.293 1.00 94.19 94 LYS A N 1
ATOM 690 C CA . LYS A 1 94 ? 0.240 -2.769 -1.508 1.00 94.19 94 LYS A CA 1
ATOM 691 C C . LYS A 1 94 ? 1.013 -2.255 -2.716 1.00 94.19 94 LYS A C 1
ATOM 693 O O . LYS A 1 94 ? 1.336 -1.077 -2.774 1.00 94.19 94 LYS A O 1
ATOM 698 N N . ILE A 1 95 ? 1.232 -3.119 -3.701 1.00 93.50 95 ILE A N 1
ATOM 699 C CA . ILE A 1 95 ? 1.777 -2.747 -5.010 1.00 93.50 95 ILE A CA 1
ATOM 700 C C . ILE A 1 95 ? 0.766 -3.041 -6.121 1.00 93.50 95 ILE A C 1
ATOM 702 O O . ILE A 1 95 ? -0.051 -3.966 -6.005 1.00 93.50 95 ILE A O 1
ATOM 706 N N . MET A 1 96 ? 0.811 -2.242 -7.183 1.00 90.75 96 MET A N 1
ATOM 707 C CA . MET A 1 96 ? 0.045 -2.447 -8.409 1.00 90.75 96 MET A CA 1
ATOM 708 C C . MET A 1 96 ? 0.923 -3.168 -9.436 1.00 90.75 96 MET A C 1
ATOM 710 O O . MET A 1 96 ? 1.737 -2.539 -10.098 1.00 90.75 96 MET A O 1
ATOM 714 N N . CYS A 1 97 ? 0.792 -4.495 -9.541 1.00 87.62 97 CYS A N 1
ATOM 715 C CA . CYS A 1 97 ? 1.621 -5.317 -10.442 1.00 87.62 97 CYS A CA 1
ATOM 716 C C . CYS A 1 97 ? 1.073 -5.435 -11.871 1.00 87.62 97 CYS A C 1
ATOM 718 O O . CYS A 1 97 ? 1.668 -6.113 -12.705 1.00 87.62 97 CYS A O 1
ATOM 720 N N . GLY A 1 98 ? -0.078 -4.836 -12.157 1.00 84.12 98 GLY A N 1
ATOM 721 C CA . GLY A 1 98 ? -0.677 -4.890 -13.479 1.00 84.12 98 GLY A CA 1
ATOM 722 C C . GLY A 1 98 ? -1.694 -3.785 -13.687 1.00 84.12 98 GLY A C 1
ATOM 723 O O . GLY A 1 98 ? -2.021 -3.050 -12.748 1.00 84.12 98 GLY A O 1
ATOM 724 N N . GLY A 1 99 ? -2.173 -3.656 -14.922 1.00 76.19 99 GLY A N 1
ATOM 725 C CA . GLY A 1 99 ? -3.269 -2.746 -15.222 1.00 76.19 99 GLY A CA 1
ATOM 726 C C . GLY A 1 99 ? -4.553 -3.153 -14.517 1.00 76.19 99 GLY A C 1
ATOM 727 O O . GLY A 1 99 ? -4.730 -4.289 -14.073 1.00 76.19 99 GLY A O 1
ATOM 728 N N . GLY A 1 100 ? -5.458 -2.197 -14.374 1.00 74.25 100 GLY A N 1
ATOM 729 C CA . GLY A 1 100 ? -6.693 -2.433 -13.651 1.00 74.25 100 GLY A CA 1
ATOM 730 C C . GLY A 1 100 ? -7.863 -1.745 -14.313 1.00 74.25 100 GLY A C 1
ATOM 731 O O . GLY A 1 100 ? -7.714 -0.793 -15.070 1.00 74.25 100 GLY A O 1
ATOM 732 N N . VAL A 1 101 ? -9.050 -2.250 -13.996 1.00 77.00 101 VAL A N 1
ATOM 733 C CA . VAL A 1 101 ? -10.306 -1.886 -14.664 1.00 77.00 101 VAL A CA 1
ATOM 734 C C . VAL A 1 101 ? -10.619 -0.391 -14.541 1.00 77.00 101 VAL A C 1
ATOM 736 O O . VAL A 1 101 ? -11.208 0.197 -15.439 1.00 77.00 101 VAL A O 1
ATOM 739 N N . ALA A 1 102 ? -10.221 0.224 -13.427 1.00 71.75 102 ALA A N 1
ATOM 740 C CA . ALA A 1 102 ? -10.542 1.610 -13.097 1.00 71.75 102 ALA A CA 1
ATOM 741 C C . ALA A 1 102 ? -9.513 2.642 -13.601 1.00 71.75 102 ALA A C 1
ATOM 743 O O . ALA A 1 102 ? -9.642 3.817 -13.264 1.00 71.75 102 ALA A O 1
ATOM 744 N N . THR A 1 103 ? -8.502 2.233 -14.380 1.00 65.25 103 THR A N 1
ATOM 745 C CA . THR A 1 103 ? -7.444 3.144 -14.850 1.00 65.25 103 THR A CA 1
ATOM 746 C C . THR A 1 103 ? -7.419 3.184 -16.371 1.00 65.25 103 THR A C 1
ATOM 748 O O . THR A 1 103 ? -7.174 2.156 -16.998 1.00 65.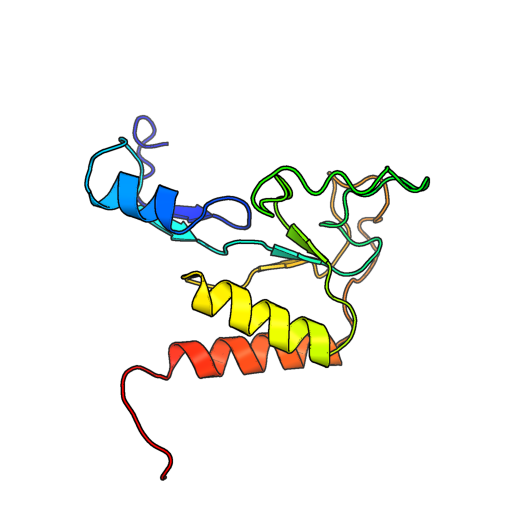25 103 THR A O 1
ATOM 751 N N . PRO A 1 104 ? -7.629 4.360 -16.987 1.00 64.31 104 PRO A N 1
ATOM 752 C CA . PRO A 1 104 ? -7.726 4.474 -18.442 1.00 64.31 104 PRO A CA 1
ATOM 753 C C . PRO A 1 104 ? -6.396 4.210 -19.161 1.00 64.31 104 PRO A C 1
ATOM 755 O O . PRO A 1 104 ? -6.394 3.879 -20.341 1.00 64.31 104 PRO A O 1
ATOM 758 N N . THR A 1 105 ? -5.267 4.368 -18.467 1.00 67.31 105 THR A N 1
ATOM 759 C CA . THR A 1 105 ? -3.913 4.314 -19.03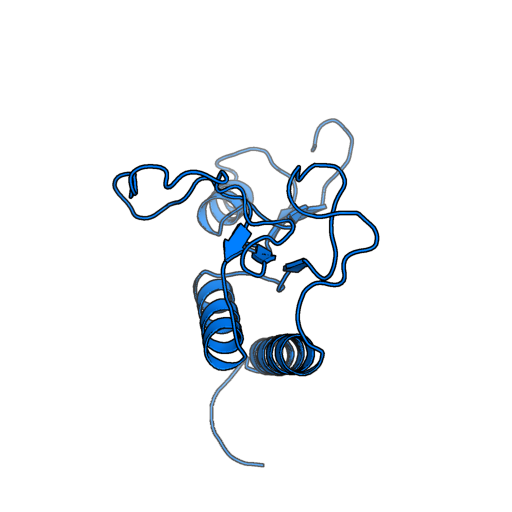7 1.00 67.31 105 THR A CA 1
ATOM 760 C C . THR A 1 105 ? -3.272 2.926 -19.000 1.00 67.31 105 THR A C 1
ATOM 762 O O . THR A 1 105 ? -2.289 2.705 -19.705 1.00 67.31 105 THR A O 1
ATOM 765 N N . ALA A 1 106 ? -3.812 1.982 -18.222 1.00 64.56 106 ALA A N 1
ATOM 766 C CA . ALA A 1 106 ? -3.185 0.684 -17.987 1.00 64.56 106 ALA A CA 1
ATOM 767 C C . ALA A 1 106 ? -4.105 -0.483 -18.379 1.00 64.56 106 ALA A C 1
ATOM 769 O O . ALA A 1 106 ? -5.035 -0.824 -17.647 1.00 64.56 106 ALA A O 1
ATOM 770 N N . GLY A 1 107 ? -3.809 -1.119 -19.518 1.00 71.69 107 GLY A N 1
ATOM 771 C CA . GLY A 1 107 ? -4.504 -2.322 -19.990 1.00 71.69 107 GLY A CA 1
ATOM 772 C C . GLY A 1 107 ? -4.349 -3.505 -19.029 1.00 71.69 107 GLY A C 1
ATOM 773 O O . GLY A 1 107 ? -3.322 -3.643 -18.371 1.00 71.69 107 GLY A O 1
ATOM 774 N N . LEU A 1 108 ? -5.368 -4.363 -18.929 1.00 77.44 108 LEU A N 1
ATOM 775 C CA . LEU A 1 108 ? -5.394 -5.493 -17.982 1.00 77.44 108 LEU A CA 1
ATOM 776 C C . LEU A 1 108 ? -4.263 -6.513 -18.198 1.00 77.44 108 LEU A C 1
ATOM 778 O O . LEU A 1 108 ? -3.884 -7.223 -17.272 1.00 77.44 108 LEU A O 1
ATOM 782 N N . ASP A 1 109 ? -3.744 -6.588 -19.417 1.00 81.25 109 ASP A N 1
ATOM 783 C CA . ASP A 1 109 ? -2.630 -7.431 -19.846 1.00 81.25 109 ASP A CA 1
ATOM 784 C C . ASP A 1 109 ? -1.252 -6.805 -19.574 1.00 81.25 109 ASP A C 1
ATOM 786 O O . ASP A 1 109 ? -0.228 -7.482 -19.669 1.00 81.25 109 ASP A O 1
ATOM 790 N N . MET A 1 110 ? -1.210 -5.524 -19.202 1.00 81.44 110 MET A N 1
ATOM 791 C CA . MET A 1 110 ? 0.026 -4.824 -18.887 1.00 81.44 110 MET A CA 1
ATOM 792 C C . MET A 1 110 ? 0.578 -5.291 -17.540 1.00 81.44 110 MET A C 1
ATOM 794 O O . MET A 1 110 ? -0.070 -5.133 -16.505 1.00 81.44 110 MET A O 1
ATOM 798 N N . LEU A 1 111 ? 1.818 -5.782 -17.548 1.00 87.88 111 LEU A N 1
ATOM 799 C CA . LEU A 1 111 ? 2.605 -5.992 -16.335 1.00 87.88 111 LEU A CA 1
ATOM 800 C C . LEU A 1 111 ? 3.185 -4.663 -15.849 1.00 87.88 111 LEU A C 1
ATOM 802 O O . LEU A 1 111 ? 3.690 -3.863 -16.638 1.00 87.88 111 LEU A O 1
ATOM 806 N N . GLN A 1 112 ? 3.123 -4.444 -14.541 1.00 87.62 112 GLN A N 1
ATOM 807 C CA . GLN A 1 112 ?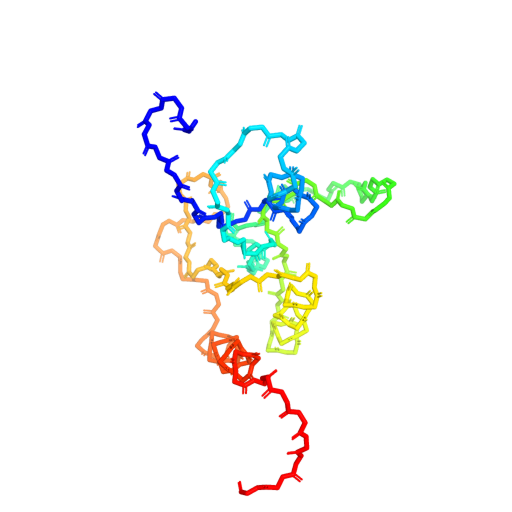 3.684 -3.274 -13.875 1.00 87.62 112 GLN A CA 1
ATOM 808 C C . GLN A 1 112 ? 4.717 -3.712 -12.842 1.00 87.62 112 GLN A C 1
ATOM 810 O O . GLN A 1 112 ? 4.540 -4.724 -12.162 1.00 87.62 112 GLN A O 1
ATOM 815 N N . PHE A 1 113 ? 5.764 -2.902 -12.727 1.00 91.69 113 PHE A N 1
ATOM 816 C CA . PHE A 1 113 ? 7.035 -3.167 -12.076 1.00 91.69 113 PHE A CA 1
ATOM 817 C C . PHE A 1 113 ? 7.863 -4.271 -12.734 1.00 91.69 113 PHE A C 1
ATOM 819 O O . PHE A 1 113 ? 7.386 -5.310 -13.190 1.00 91.69 113 PHE A O 1
ATOM 826 N N . THR A 1 114 ? 9.166 -4.048 -12.731 1.00 94.38 114 THR A N 1
ATOM 827 C CA . THR A 1 114 ? 10.165 -5.067 -13.015 1.00 94.38 114 THR A CA 1
ATOM 828 C C . THR A 1 114 ? 10.239 -6.070 -11.866 1.00 94.38 114 THR A C 1
ATOM 830 O O . THR A 1 114 ? 9.918 -5.783 -10.708 1.00 94.38 114 THR A O 1
ATOM 833 N N . ALA A 1 115 ? 10.750 -7.266 -12.158 1.00 95.38 115 ALA A N 1
ATOM 834 C CA . ALA A 1 115 ? 10.975 -8.270 -11.125 1.00 95.38 115 ALA A CA 1
ATOM 835 C C . ALA A 1 115 ? 11.959 -7.786 -10.038 1.00 95.38 115 ALA A C 1
ATOM 837 O O . ALA A 1 115 ? 11.880 -8.236 -8.897 1.00 95.38 115 ALA A O 1
ATOM 838 N N . GLU A 1 116 ? 12.876 -6.874 -10.373 1.00 96.75 116 GLU A N 1
ATOM 839 C CA . GLU A 1 116 ? 13.812 -6.270 -9.419 1.00 96.75 116 GLU A CA 1
ATOM 840 C C . GLU A 1 116 ? 13.110 -5.332 -8.439 1.00 96.75 116 GLU A C 1
ATOM 842 O O . GLU A 1 116 ? 13.323 -5.450 -7.234 1.00 96.75 116 GLU A O 1
ATOM 847 N N . GLU A 1 117 ? 12.223 -4.465 -8.926 1.00 95.44 117 GLU A N 1
ATOM 848 C CA . GLU A 1 117 ? 11.435 -3.557 -8.086 1.00 95.44 117 GLU A CA 1
ATOM 849 C C . GLU A 1 117 ? 10.492 -4.323 -7.154 1.00 95.44 117 GLU A C 1
ATOM 851 O O . GLU A 1 117 ? 10.408 -4.014 -5.962 1.00 95.44 117 GLU A O 1
ATOM 856 N N . ILE A 1 118 ? 9.840 -5.376 -7.663 1.00 95.06 118 ILE A N 1
ATOM 857 C CA .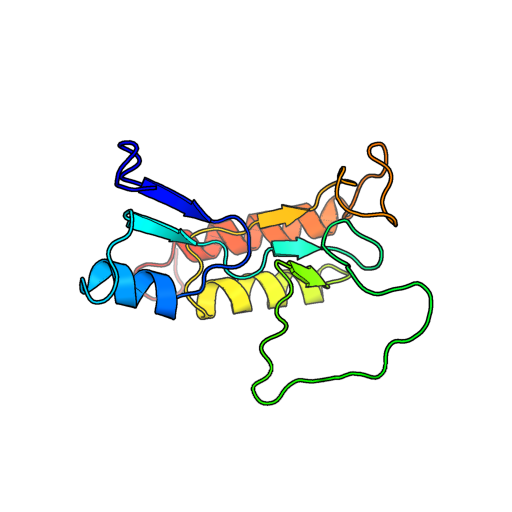 ILE A 1 118 ? 8.984 -6.247 -6.847 1.00 95.06 118 ILE A CA 1
ATOM 858 C C . ILE A 1 118 ? 9.818 -6.921 -5.754 1.00 95.06 118 ILE A C 1
ATOM 860 O O . ILE A 1 118 ? 9.455 -6.843 -4.580 1.00 95.06 118 ILE A O 1
ATOM 864 N N . ARG A 1 119 ? 10.962 -7.529 -6.105 1.00 96.25 119 ARG A N 1
ATOM 865 C CA . ARG A 1 119 ? 11.855 -8.173 -5.126 1.00 96.25 119 ARG A CA 1
ATOM 866 C C . ARG A 1 119 ? 12.361 -7.190 -4.075 1.00 96.25 119 ARG A C 1
ATOM 868 O O . ARG A 1 119 ? 12.375 -7.530 -2.892 1.00 96.25 119 ARG A O 1
ATOM 875 N N . ALA A 1 120 ? 12.767 -5.989 -4.478 1.00 94.50 120 ALA A N 1
ATOM 876 C CA . ALA A 1 120 ? 13.237 -4.954 -3.562 1.00 94.50 120 ALA A CA 1
ATOM 877 C C . ALA A 1 120 ? 12.135 -4.535 -2.579 1.00 94.50 120 ALA A C 1
ATOM 879 O O . ALA A 1 120 ? 12.371 -4.435 -1.371 1.00 94.50 120 ALA A O 1
ATOM 880 N N . THR A 1 121 ? 10.913 -4.376 -3.089 1.00 94.06 121 THR A N 1
ATOM 881 C CA . THR A 1 121 ? 9.730 -4.029 -2.301 1.00 94.06 121 THR A CA 1
ATOM 882 C C . THR A 1 121 ? 9.396 -5.115 -1.280 1.00 94.06 121 THR A C 1
ATOM 884 O O . THR A 1 121 ? 9.286 -4.831 -0.086 1.00 94.06 121 THR A O 1
ATOM 887 N N . THR A 1 122 ? 9.294 -6.376 -1.716 1.00 94.94 122 THR A N 1
ATOM 888 C CA . THR A 1 122 ? 8.952 -7.497 -0.827 1.00 94.94 122 THR A CA 1
ATOM 889 C C . THR A 1 122 ? 10.030 -7.752 0.220 1.00 94.94 122 THR A C 1
ATOM 891 O O . THR A 1 122 ? 9.707 -7.997 1.379 1.00 94.94 122 THR A O 1
ATOM 894 N N . THR A 1 123 ? 11.305 -7.656 -0.168 1.00 94.94 123 THR A N 1
ATOM 895 C CA . THR A 1 123 ? 12.446 -7.842 0.742 1.00 94.94 123 THR A CA 1
ATOM 896 C C . THR A 1 123 ? 12.447 -6.779 1.838 1.00 94.94 123 THR A C 1
ATOM 898 O O . THR A 1 123 ? 12.556 -7.098 3.019 1.00 94.94 123 THR A O 1
ATOM 901 N N . THR A 1 124 ? 12.236 -5.515 1.466 1.00 93.44 124 THR A N 1
ATOM 902 C CA . THR A 1 124 ? 12.221 -4.403 2.428 1.00 93.44 124 THR A CA 1
ATOM 903 C C . THR A 1 124 ? 11.041 -4.501 3.384 1.00 93.44 124 THR A C 1
ATOM 905 O O . THR A 1 124 ? 11.223 -4.352 4.590 1.00 93.44 124 THR A O 1
ATOM 908 N N . ALA A 1 125 ? 9.852 -4.824 2.865 1.00 91.88 125 ALA A N 1
ATOM 909 C CA . ALA A 1 125 ? 8.652 -5.008 3.677 1.00 91.88 125 ALA A CA 1
ATOM 910 C C . ALA A 1 125 ? 8.775 -6.185 4.666 1.00 91.88 125 ALA A C 1
ATOM 912 O O . ALA A 1 125 ? 8.206 -6.140 5.761 1.00 91.88 125 ALA A O 1
ATOM 913 N N . ALA A 1 126 ? 9.516 -7.238 4.303 1.00 89.94 126 ALA A N 1
ATOM 914 C CA . ALA A 1 126 ? 9.773 -8.369 5.189 1.00 89.94 126 ALA A CA 1
ATOM 915 C C . ALA A 1 126 ? 10.660 -7.968 6.378 1.00 89.94 126 ALA A C 1
ATOM 917 O O . ALA A 1 126 ? 10.327 -8.294 7.514 1.00 89.94 126 ALA A O 1
ATOM 918 N N . TYR A 1 127 ? 11.735 -7.209 6.147 1.00 83.00 127 TYR A N 1
ATOM 919 C CA . TYR A 1 127 ? 12.661 -6.795 7.211 1.00 83.00 127 TYR A CA 1
ATOM 920 C C . TYR A 1 127 ? 12.020 -5.884 8.259 1.00 83.00 127 TYR A C 1
ATOM 922 O O . TYR A 1 127 ? 12.345 -5.965 9.442 1.00 83.00 127 TYR A O 1
ATOM 930 N N . SER A 1 128 ? 11.067 -5.053 7.850 1.00 68.06 128 SER A N 1
ATOM 931 C CA . SER A 1 128 ? 10.355 -4.147 8.751 1.00 68.06 128 SER A CA 1
ATOM 932 C C . SER A 1 128 ? 9.388 -4.834 9.714 1.00 68.06 128 SER A C 1
ATOM 934 O O . SER A 1 128 ? 9.169 -4.319 10.805 1.00 68.06 128 SER A O 1
ATOM 936 N N . LYS A 1 129 ? 8.826 -6.001 9.362 1.00 54.06 129 LYS A N 1
ATOM 937 C CA . LYS A 1 129 ? 7.947 -6.755 10.277 1.00 54.06 129 LYS A CA 1
ATOM 938 C C . LYS A 1 129 ? 8.717 -7.561 11.324 1.00 54.06 129 LYS A C 1
ATOM 940 O O . LYS A 1 129 ? 8.129 -7.963 12.323 1.00 54.06 129 LYS A O 1
ATOM 945 N N . THR A 1 130 ? 10.016 -7.767 11.117 1.00 33.44 130 THR A N 1
ATOM 946 C CA . THR A 1 130 ? 10.883 -8.531 12.025 1.00 33.44 130 THR A CA 1
ATOM 947 C C . THR A 1 130 ? 11.546 -7.660 13.095 1.00 33.44 130 THR A C 1
ATOM 949 O O . THR A 1 130 ? 12.146 -8.194 14.019 1.00 33.44 130 THR A O 1
ATOM 952 N N . CYS A 1 131 ? 11.434 -6.330 13.029 1.00 28.27 131 CYS A N 1
ATOM 953 C CA . CYS A 1 131 ? 12.128 -5.444 13.965 1.00 28.27 131 CYS A CA 1
ATOM 954 C C . CYS A 1 131 ? 11.180 -4.897 15.045 1.00 28.27 131 CYS A C 1
ATOM 956 O O . CYS A 1 131 ? 10.840 -3.716 15.078 1.00 28.27 131 CYS A O 1
ATOM 958 N N . HIS A 1 132 ? 10.749 -5.774 15.952 1.00 25.73 132 HIS A N 1
ATOM 959 C CA . HIS A 1 132 ? 10.516 -5.377 17.339 1.00 25.73 132 HIS A CA 1
ATOM 960 C C . HIS A 1 132 ? 11.816 -5.680 18.095 1.00 25.73 132 HIS A C 1
ATOM 962 O O . HIS A 1 132 ? 12.189 -6.838 18.237 1.00 25.73 132 HIS A O 1
ATOM 968 N N . SER A 1 133 ? 12.479 -4.624 18.572 1.00 24.55 133 SER A N 1
ATOM 969 C CA . SER A 1 133 ? 13.741 -4.595 19.335 1.00 24.55 133 SER A CA 1
ATOM 970 C C . SER A 1 133 ? 15.061 -4.715 18.542 1.00 24.55 133 SER A C 1
ATOM 972 O O . SER A 1 133 ? 15.445 -5.770 18.066 1.00 24.55 133 SER A O 1
ATOM 974 N N . GLY A 1 134 ? 15.747 -3.569 18.429 1.00 26.19 134 GLY A N 1
ATOM 975 C CA . GLY A 1 134 ? 17.165 -3.357 18.758 1.00 26.19 134 GLY A CA 1
ATOM 976 C C . GLY A 1 134 ? 18.265 -4.285 18.213 1.00 26.19 134 GLY A C 1
ATOM 977 O O . GLY A 1 134 ? 18.355 -5.444 18.583 1.00 26.19 134 GLY A O 1
ATOM 978 N N . CYS A 1 135 ? 19.246 -3.646 17.564 1.00 22.45 135 CYS A N 1
ATOM 979 C CA . CYS A 1 135 ? 20.652 -4.060 17.425 1.00 22.45 135 CYS A CA 1
ATOM 980 C C . CYS A 1 135 ? 21.032 -5.135 16.385 1.00 22.45 135 CYS A C 1
ATOM 982 O O . CYS A 1 135 ? 20.625 -6.289 16.428 1.00 22.45 135 CYS A O 1
ATOM 984 N N . LEU A 1 136 ? 21.966 -4.727 15.515 1.00 33.78 136 LEU A N 1
ATOM 985 C CA . LEU A 1 136 ? 22.923 -5.574 14.806 1.00 33.78 136 LEU A CA 1
ATOM 986 C C . LEU A 1 136 ? 23.647 -6.534 15.769 1.00 33.78 136 LEU A C 1
ATOM 988 O O . LEU A 1 136 ? 24.454 -6.066 16.569 1.00 33.78 136 LEU A O 1
ATOM 992 N N . HIS A 1 137 ? 23.411 -7.839 15.637 1.00 24.08 137 HIS A N 1
ATOM 993 C CA . HIS A 1 137 ? 24.389 -8.945 15.650 1.00 24.08 137 HIS A CA 1
ATOM 994 C C . HIS A 1 137 ? 23.635 -10.266 15.832 1.00 24.08 137 HIS A C 1
ATOM 996 O O . HIS A 1 137 ? 23.086 -10.502 16.906 1.00 24.08 137 HIS A O 1
ATOM 1002 N N . CYS A 1 138 ? 23.637 -11.091 14.783 1.00 27.95 138 CYS A N 1
ATOM 1003 C CA . CYS A 1 138 ? 23.752 -12.554 14.782 1.00 27.95 138 CYS A CA 1
ATOM 1004 C C . CYS A 1 138 ? 23.796 -13.013 13.322 1.00 27.95 138 CYS A C 1
ATOM 1006 O O . CYS A 1 138 ? 22.836 -12.697 12.583 1.00 27.95 138 CYS A O 1
#

Sequence (138 aa):
MLLHGFTIVRDTGGADTALREAIAEGLIPGPRLFIAGKALSQTGGHGDFRGSYPESEHKRCGGHSPSLARVCVGVPECLNAVRDELHQGADFIKIMCGGGVATPTAGLDMLQFTAEEIRATTTTAAYSKTCHSGCLHC

Foldseek 3Di:
DVVVPAQEDEAQFQDFPVNQVCCVVVVDPDHRYQYQHAAEFADLGQQHQDDPDDDDPCCPPPNDDSGSHDHADDLVRLLVVLVVSVVRPHNAYHYRQAHDPPHPRTDRPGGTDDPNSVCSNVVNRVVSVPDPDDDDDD

pLDDT: mean 80.61, std 20.43, range [22.45, 96.94]

Organism: Aspergillus chevalieri (NCBI:txid182096)

Secondary structure (DSSP, 8-state):
-GGGT--EEEESSS--HHHHHHHHTTSS--PEEEE--SEEE-TTSTT----SS-------TTS----SEEE--SHHHHHHHHHHHHHTT-SS--B--B--TT-TT--TT-B-S-HHHHHHHHHHHHHHHS-SS-----

InterPro domains:
  IPR006680 Amidohydrolase-related [PF01979] (1-122)
  IPR032466 Metal-dependent hydrolase [SSF51556] (1-126)
  IPR051781 Metallo-dependent Hydrolase Enzymes [PTHR43135] (1-126)